Protein AF-A0A3N5X8S4-F1 (afdb_monomer)

pLDDT: mean 94.28, std 5.1, range [74.06, 98.31]

Radius of gyration: 17.22 Å; Cα contacts (8 Å, |Δi|>4): 55; chains: 1; bounding box: 35×20×42 Å

Solvent-accessible surface area (backbone atoms only — not comparable to full-atom values): 3858 Å² total; per-residue (Å²): 131,54,76,67,55,28,44,53,35,46,76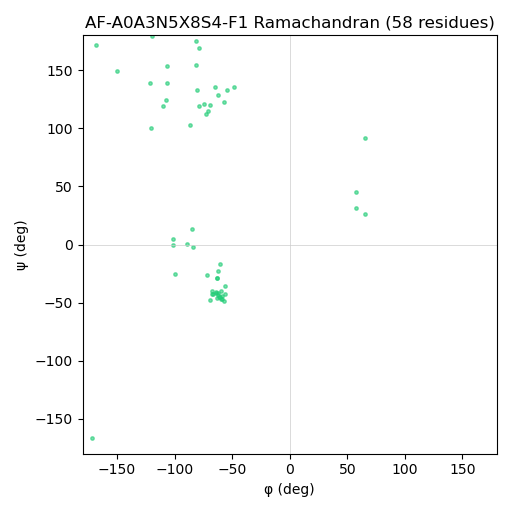,67,78,41,91,45,99,56,88,69,83,80,89,77,81,56,92,83,63,71,44,43,24,70,58,48,50,52,49,36,57,76,68,71,45,84,91,67,88,62,60,66,77,36,74,91,75,38,21,61

Sequence (60 aa):
MNSKERVQTALNHQQPDRIPLDVGSTAVSGIAASALHRLRGALGLDERIVRVHEPFQMLG

Mean predicted aligned error: 5.31 Å

Foldseek 3Di:
DDLVVQVVCVVVVHDGPDDRDDPDDDPPPADAQVVVQVVCVVVVHDRDRRDQPDPVRNGD

Secondary structure (DSSP, 8-state):
--HHHHHHHHHTT---SS--------TT-S-BHHHHHHHHHHTTPPP-PPP-SBTTTTB-

Structure (mmCIF, N/CA/C/O backbone):
data_AF-A0A3N5X8S4-F1
#
_entry.id   AF-A0A3N5X8S4-F1
#
loop_
_atom_site.group_PDB
_atom_site.id
_atom_site.type_symbol
_atom_site.label_atom_id
_atom_site.label_alt_id
_atom_site.label_comp_id
_atom_site.label_asym_id
_atom_site.label_entity_id
_atom_site.label_seq_id
_atom_site.pdbx_PDB_ins_code
_atom_site.Cartn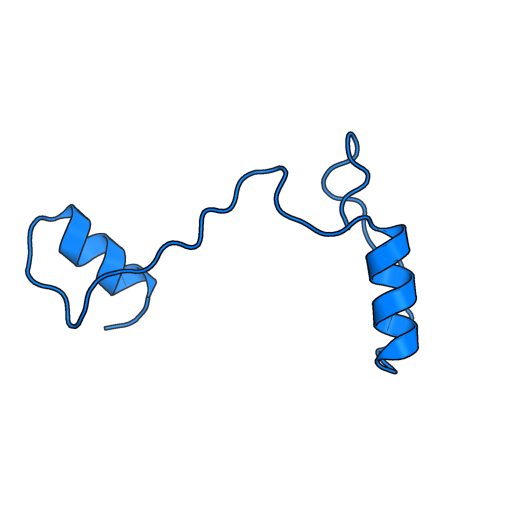_x
_atom_site.Cartn_y
_atom_site.Cartn_z
_atom_site.occupancy
_atom_site.B_iso_or_equiv
_atom_site.auth_seq_id
_atom_site.auth_comp_id
_atom_site.auth_asym_id
_atom_site.auth_atom_id
_atom_site.pdbx_PDB_model_num
ATOM 1 N N . MET A 1 1 ? -24.526 -2.336 8.109 1.00 85.81 1 MET A N 1
ATOM 2 C CA . MET A 1 1 ? -23.333 -1.587 8.540 1.00 85.81 1 MET A CA 1
ATOM 3 C C . MET A 1 1 ? -22.174 -1.895 7.595 1.00 85.81 1 MET A C 1
ATOM 5 O O . MET A 1 1 ? -21.780 -3.053 7.468 1.00 85.81 1 MET A O 1
ATOM 9 N N . ASN A 1 2 ? -21.656 -0.894 6.882 1.00 95.56 2 ASN A N 1
ATOM 10 C CA . ASN A 1 2 ? -20.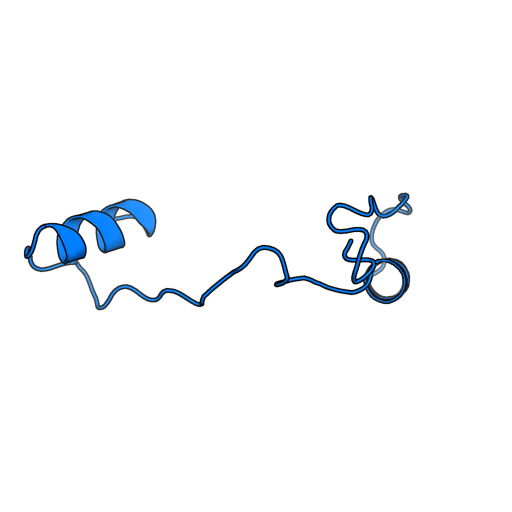443 -1.014 6.062 1.00 95.56 2 ASN A CA 1
ATOM 11 C C . ASN A 1 2 ? -19.164 -0.883 6.926 1.00 95.56 2 ASN A C 1
ATOM 13 O O . ASN A 1 2 ? -19.244 -0.642 8.130 1.00 95.56 2 ASN A O 1
ATOM 17 N N . SER A 1 3 ? -17.973 -1.074 6.340 1.00 93.38 3 SER A N 1
ATOM 18 C CA . SER A 1 3 ? -16.704 -1.019 7.093 1.00 93.38 3 SER A CA 1
ATOM 19 C C . SER A 1 3 ? -16.445 0.320 7.778 1.00 93.38 3 SER A C 1
ATOM 21 O O . SER A 1 3 ? -15.995 0.331 8.920 1.00 93.38 3 SER A O 1
ATOM 23 N N . LYS A 1 4 ? -16.771 1.435 7.118 1.00 93.50 4 LYS A N 1
ATOM 24 C CA . LYS A 1 4 ? -16.580 2.779 7.670 1.00 93.50 4 LYS A CA 1
ATOM 25 C C . LYS A 1 4 ? -17.539 3.044 8.830 1.00 93.50 4 LYS A C 1
ATOM 27 O O . LYS A 1 4 ? -17.101 3.483 9.888 1.00 93.50 4 LYS A O 1
ATOM 32 N N . GLU A 1 5 ? -18.819 2.729 8.645 1.00 97.12 5 GLU A N 1
ATOM 33 C CA . GLU A 1 5 ? -19.851 2.853 9.683 1.00 97.12 5 GLU A CA 1
ATOM 34 C C . GLU A 1 5 ? -19.471 2.053 10.931 1.00 97.12 5 GLU A C 1
ATOM 36 O O . GLU A 1 5 ? -19.556 2.573 12.034 1.00 97.12 5 GLU A O 1
ATOM 41 N N . ARG A 1 6 ? -18.960 0.827 10.759 1.00 96.81 6 ARG A N 1
ATOM 42 C CA . ARG A 1 6 ? -18.533 -0.036 11.869 1.00 96.81 6 ARG A CA 1
ATOM 43 C C . ARG A 1 6 ? -17.456 0.592 12.740 1.00 96.81 6 ARG A C 1
ATOM 45 O O . ARG A 1 6 ? -17.571 0.569 13.963 1.00 96.81 6 ARG A O 1
ATOM 52 N N . VAL A 1 7 ? -16.424 1.153 12.111 1.00 94.69 7 VAL A N 1
ATOM 53 C CA . VAL A 1 7 ? -15.348 1.853 12.826 1.00 94.69 7 VAL A CA 1
ATOM 54 C C . VAL A 1 7 ? -15.913 3.067 13.558 1.00 94.69 7 VAL A C 1
ATOM 56 O O . VAL A 1 7 ? -15.640 3.248 14.739 1.00 94.69 7 VAL A O 1
ATOM 59 N N . GLN A 1 8 ? -16.752 3.863 12.894 1.00 96.25 8 GLN A N 1
ATOM 60 C CA . GLN A 1 8 ? -17.362 5.046 13.502 1.00 96.25 8 GLN A CA 1
ATOM 61 C C . GLN A 1 8 ? -18.253 4.697 14.703 1.00 96.25 8 GLN A C 1
ATOM 63 O O . GLN A 1 8 ? -18.159 5.353 15.734 1.00 96.25 8 GLN A O 1
ATOM 68 N N . THR A 1 9 ? -19.076 3.650 14.614 1.00 98.00 9 THR A N 1
ATOM 69 C CA . THR A 1 9 ? -19.911 3.167 15.725 1.00 98.00 9 THR A CA 1
ATOM 70 C C . THR A 1 9 ? -19.060 2.767 16.932 1.00 98.00 9 THR A C 1
ATOM 72 O O . THR A 1 9 ? -19.338 3.214 18.043 1.00 98.00 9 THR A O 1
ATOM 75 N N . ALA A 1 10 ? -17.988 1.997 16.716 1.00 96.75 10 ALA A N 1
ATOM 76 C CA . ALA A 1 10 ? -17.085 1.590 17.792 1.00 96.75 10 ALA A CA 1
ATOM 77 C C . ALA A 1 10 ? -16.352 2.785 18.433 1.00 96.75 10 ALA A C 1
ATOM 79 O O . ALA A 1 10 ? -16.267 2.858 19.657 1.00 96.75 10 ALA A O 1
ATOM 80 N N . LEU A 1 11 ? -15.876 3.745 17.627 1.00 96.38 11 LEU A N 1
ATOM 81 C CA . LEU A 1 11 ? -15.240 4.981 18.115 1.00 96.38 11 LEU A CA 1
ATOM 82 C C . LEU A 1 11 ? -16.201 5.863 18.923 1.00 96.38 11 LEU A C 1
ATOM 84 O O . LEU A 1 11 ? -15.773 6.564 19.832 1.00 96.38 11 LEU A O 1
ATOM 88 N N . ASN A 1 12 ? -17.498 5.793 18.626 1.00 98.00 12 ASN A N 1
ATOM 89 C CA . ASN A 1 12 ? -18.551 6.461 19.389 1.00 98.00 12 ASN A CA 1
ATOM 90 C C . ASN A 1 12 ? -19.024 5.647 20.610 1.00 98.00 12 ASN A C 1
ATOM 92 O O . ASN A 1 12 ? -20.067 5.963 21.180 1.00 98.00 12 ASN A O 1
ATOM 96 N N . HIS A 1 13 ? -18.293 4.599 21.011 1.00 96.81 13 HIS A N 1
ATOM 97 C CA . HIS A 1 13 ? -18.618 3.724 22.146 1.00 96.81 13 HIS A CA 1
ATOM 98 C C . HIS A 1 13 ? -19.995 3.041 22.049 1.00 96.81 13 HIS A C 1
ATOM 100 O O . HIS A 1 13 ? -20.641 2.762 23.058 1.00 96.81 13 HIS A O 1
ATOM 106 N N . GLN A 1 14 ? -20.447 2.752 20.830 1.00 98.31 14 GLN A N 1
ATOM 107 C CA . GLN A 1 14 ? -21.679 2.012 20.556 1.00 98.31 14 GLN A CA 1
ATOM 108 C C . GLN A 1 14 ? -21.349 0.594 20.078 1.00 98.31 14 GLN A C 1
ATOM 110 O O . GLN A 1 14 ? -20.293 0.368 19.490 1.00 98.31 14 GLN A O 1
ATOM 115 N N . GLN A 1 15 ? -22.255 -0.365 20.299 1.00 97.69 15 GLN A N 1
ATOM 116 C CA . GLN A 1 15 ? -22.059 -1.759 19.886 1.00 97.69 15 GLN A CA 1
ATOM 117 C C . GLN A 1 15 ? -22.152 -1.895 18.348 1.00 97.69 15 GLN A C 1
ATOM 119 O O . GLN A 1 15 ? -23.231 -1.678 17.791 1.00 97.69 15 GLN A O 1
ATOM 124 N N . PRO A 1 16 ? -21.067 -2.265 17.641 1.00 97.94 16 PRO A N 1
ATOM 125 C CA . PRO A 1 16 ? -21.114 -2.516 16.203 1.00 97.94 16 PRO A CA 1
ATOM 126 C C . PRO A 1 16 ? -21.693 -3.905 15.870 1.00 97.94 16 PRO A C 1
ATOM 128 O O . PRO A 1 16 ? -21.815 -4.769 16.738 1.00 97.94 16 PRO A O 1
ATOM 131 N N . ASP A 1 17 ? -21.984 -4.152 14.586 1.00 97.75 17 ASP A N 1
ATOM 132 C CA . ASP A 1 17 ? -22.436 -5.460 14.071 1.00 97.75 17 ASP A CA 1
ATOM 133 C C . ASP A 1 17 ? -21.396 -6.587 14.263 1.00 97.75 17 ASP A C 1
ATOM 135 O O . ASP A 1 17 ? -21.753 -7.764 14.26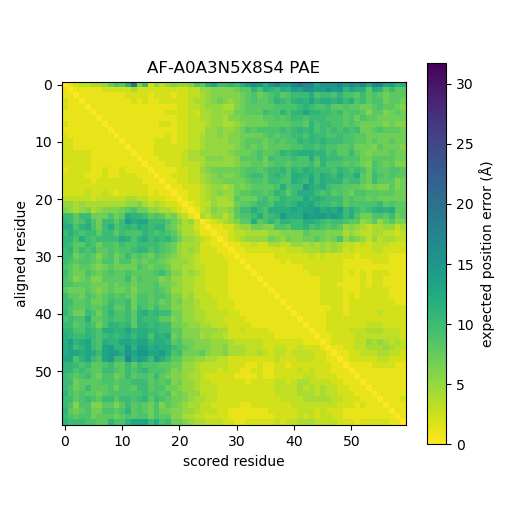4 1.00 97.75 17 ASP A O 1
ATOM 139 N N . ARG A 1 18 ? -20.111 -6.231 14.407 1.00 96.88 18 ARG A N 1
ATOM 140 C CA . ARG A 1 18 ? -18.971 -7.096 14.768 1.00 96.88 18 ARG A CA 1
ATOM 141 C C . ARG A 1 18 ? -17.746 -6.248 15.114 1.00 96.88 18 ARG A C 1
ATOM 143 O O . ARG A 1 18 ? -17.736 -5.044 14.867 1.00 96.88 18 ARG A O 1
ATOM 150 N N . ILE A 1 19 ? -16.691 -6.886 15.625 1.00 95.56 19 ILE A N 1
ATOM 151 C CA . ILE A 1 19 ? -15.417 -6.220 15.932 1.00 95.56 19 ILE A CA 1
ATOM 152 C C . ILE A 1 19 ? -14.871 -5.541 14.657 1.00 95.56 19 ILE A C 1
ATOM 154 O O . ILE A 1 19 ? -14.714 -6.221 13.636 1.00 95.56 19 ILE A O 1
ATOM 158 N N . PRO A 1 20 ? -14.614 -4.217 14.665 1.00 94.50 20 PRO A N 1
ATOM 159 C CA . PRO A 1 20 ? -13.958 -3.550 13.547 1.00 94.50 20 PRO A CA 1
ATOM 160 C C . PRO A 1 20 ? -12.525 -4.070 13.388 1.00 94.50 20 PRO A C 1
ATOM 162 O O . PRO A 1 20 ? -11.792 -4.197 14.364 1.00 94.50 20 PRO A O 1
ATOM 165 N N . LEU A 1 21 ? -12.135 -4.350 12.144 1.00 89.12 21 LEU A N 1
ATOM 166 C CA . LEU A 1 21 ? -10.777 -4.739 11.780 1.00 89.12 21 LEU A CA 1
ATOM 167 C C . LEU A 1 21 ? -10.134 -3.598 10.995 1.00 89.12 21 LEU A C 1
ATOM 169 O O . LEU A 1 21 ? -10.621 -3.241 9.922 1.00 89.12 21 LEU A O 1
ATOM 173 N N . ASP A 1 22 ? -9.042 -3.067 11.531 1.00 84.06 22 ASP A N 1
ATOM 174 C CA . ASP A 1 22 ? -8.114 -2.203 10.813 1.00 84.06 22 ASP A CA 1
ATOM 175 C C . ASP A 1 22 ? -6.834 -3.001 10.553 1.00 84.06 22 ASP A C 1
ATOM 177 O O . ASP A 1 22 ? -6.246 -3.565 11.474 1.00 84.06 22 ASP A O 1
ATOM 181 N N . VAL A 1 23 ? -6.436 -3.089 9.286 1.00 80.44 23 VAL A N 1
ATOM 182 C CA . VAL A 1 23 ? -5.207 -3.782 8.877 1.00 80.44 23 VAL A CA 1
ATOM 183 C C . VAL A 1 23 ? -3.969 -2.892 8.992 1.00 80.44 23 VAL A C 1
ATOM 185 O O . VAL A 1 23 ? -2.873 -3.377 8.740 1.00 80.44 23 VAL A O 1
ATOM 188 N N . GLY A 1 24 ? -4.130 -1.626 9.395 1.00 74.06 24 GLY A N 1
ATOM 189 C CA . GLY A 1 24 ? -3.038 -0.691 9.626 1.00 74.06 24 GLY A CA 1
ATOM 190 C C . GLY A 1 24 ? -2.302 -0.365 8.331 1.00 74.06 24 GLY A C 1
ATOM 191 O O . GLY A 1 24 ? -1.349 -1.039 7.953 1.00 74.06 24 GLY A O 1
ATOM 192 N N . SER A 1 25 ? -2.722 0.696 7.644 1.00 83.31 25 SER A N 1
ATOM 193 C CA . SER A 1 25 ? -1.959 1.250 6.524 1.00 83.31 25 SER A CA 1
ATOM 194 C C . SER A 1 25 ? -1.301 2.553 6.946 1.00 83.31 25 SER A C 1
ATOM 196 O O . SER A 1 25 ? -1.914 3.395 7.597 1.00 83.31 25 SER A O 1
ATOM 198 N N . THR A 1 26 ? -0.060 2.743 6.530 1.00 83.06 26 THR A N 1
ATOM 199 C CA . THR A 1 26 ? 0.655 4.017 6.644 1.00 83.06 26 THR A CA 1
ATOM 200 C C . THR A 1 26 ? 1.032 4.504 5.248 1.00 83.06 26 THR A C 1
ATOM 202 O O . THR A 1 26 ? 0.756 3.824 4.259 1.00 83.06 26 THR A O 1
ATOM 205 N N . ALA A 1 27 ? 1.691 5.659 5.151 1.00 82.69 27 ALA A N 1
ATOM 206 C CA . ALA A 1 27 ? 2.233 6.141 3.879 1.00 82.69 27 ALA A CA 1
ATOM 207 C C . ALA A 1 27 ? 3.274 5.184 3.259 1.00 82.69 27 ALA A C 1
ATOM 209 O O . ALA A 1 27 ? 3.546 5.283 2.070 1.00 82.69 27 ALA A O 1
ATOM 210 N N . VAL A 1 28 ? 3.822 4.254 4.051 1.00 87.69 28 VAL A N 1
ATOM 211 C CA . VAL A 1 28 ? 4.840 3.278 3.629 1.00 87.69 28 VAL A CA 1
ATOM 212 C C . VAL A 1 28 ? 4.267 1.881 3.356 1.00 87.69 28 VAL A C 1
ATOM 214 O O . VAL A 1 28 ? 5.003 0.925 3.113 1.00 87.69 28 VAL A O 1
ATOM 217 N N . SER A 1 29 ? 2.942 1.731 3.421 1.00 90.69 29 SER A N 1
ATOM 218 C CA . SER A 1 29 ? 2.256 0.471 3.139 1.00 90.69 29 SER A CA 1
ATOM 219 C C . SER A 1 29 ? 1.988 0.355 1.639 1.00 90.69 29 SER A C 1
ATOM 221 O O . SER A 1 29 ? 1.057 0.960 1.116 1.00 90.69 29 SER A O 1
ATOM 223 N N . GLY A 1 30 ? 2.792 -0.446 0.941 1.00 91.94 30 GLY A N 1
ATOM 224 C CA . GLY A 1 30 ? 2.650 -0.656 -0.496 1.00 91.94 30 GLY A CA 1
ATOM 225 C C . GLY A 1 30 ? 3.549 -1.767 -1.025 1.00 91.94 30 GLY A C 1
ATOM 226 O O . GLY A 1 30 ? 4.113 -2.558 -0.269 1.00 91.94 30 GLY A O 1
ATOM 227 N N . ILE A 1 31 ? 3.681 -1.823 -2.346 1.00 95.69 31 ILE A N 1
ATOM 228 C CA . ILE A 1 31 ? 4.559 -2.751 -3.059 1.00 95.69 31 ILE A CA 1
ATOM 229 C C . ILE A 1 31 ? 5.551 -1.940 -3.892 1.00 95.69 31 ILE A C 1
ATOM 231 O O . ILE A 1 31 ? 5.179 -0.945 -4.511 1.00 95.69 31 ILE A O 1
ATOM 235 N N . ALA A 1 32 ? 6.817 -2.359 -3.923 1.00 97.12 32 ALA A N 1
ATOM 236 C CA . ALA A 1 32 ? 7.816 -1.714 -4.770 1.00 97.12 32 ALA A CA 1
ATOM 237 C C . ALA A 1 32 ? 7.327 -1.676 -6.228 1.00 97.12 32 ALA A C 1
ATOM 239 O O . ALA A 1 32 ? 6.877 -2.693 -6.761 1.00 97.12 32 ALA A O 1
ATOM 240 N N . ALA A 1 33 ? 7.435 -0.525 -6.891 1.00 97.25 33 ALA A N 1
ATOM 241 C CA . ALA A 1 33 ? 6.873 -0.292 -8.219 1.00 97.25 33 ALA A CA 1
ATOM 242 C C . ALA A 1 33 ? 7.372 -1.309 -9.261 1.00 97.25 33 ALA A C 1
ATOM 244 O O . ALA A 1 33 ? 6.610 -1.764 -10.115 1.00 97.25 33 ALA A O 1
ATOM 245 N N . SER A 1 34 ? 8.634 -1.735 -9.146 1.00 97.06 34 SER A N 1
ATOM 246 C CA . SER A 1 34 ? 9.231 -2.782 -9.982 1.00 97.06 34 SER A CA 1
ATOM 247 C C . SER A 1 34 ? 8.607 -4.162 -9.741 1.00 97.06 34 SER A C 1
ATOM 249 O O . SER A 1 34 ? 8.319 -4.890 -10.693 1.00 97.06 34 SER A O 1
ATOM 251 N N . ALA A 1 35 ? 8.356 -4.522 -8.481 1.00 97.50 35 ALA A N 1
ATOM 252 C CA . ALA A 1 35 ? 7.692 -5.769 -8.118 1.00 97.50 35 ALA A CA 1
ATOM 253 C C . ALA A 1 35 ? 6.227 -5.763 -8.574 1.00 97.50 35 ALA A C 1
ATOM 255 O O . ALA A 1 35 ? 5.769 -6.743 -9.160 1.00 97.50 35 ALA A O 1
ATOM 256 N N . LEU A 1 36 ? 5.522 -4.641 -8.395 1.00 97.06 36 LEU A N 1
ATOM 257 C CA . LEU A 1 36 ? 4.155 -4.468 -8.881 1.00 97.06 36 LEU A CA 1
ATOM 258 C C . LEU A 1 36 ? 4.081 -4.607 -10.404 1.00 97.06 36 LEU A C 1
ATOM 260 O O . LEU A 1 36 ? 3.218 -5.325 -10.901 1.00 97.06 36 LEU A O 1
ATOM 264 N N . HIS A 1 37 ? 5.000 -3.988 -11.148 1.00 97.44 37 HIS A N 1
ATOM 265 C CA . HIS A 1 37 ? 5.061 -4.120 -12.605 1.00 97.44 37 HIS A CA 1
ATOM 266 C C . HIS A 1 37 ? 5.192 -5.590 -13.043 1.00 97.44 37 HIS A C 1
ATOM 268 O O . HIS A 1 37 ? 4.402 -6.067 -13.858 1.00 97.44 37 HIS A O 1
ATOM 274 N N . ARG A 1 38 ? 6.123 -6.343 -12.440 1.00 97.25 38 ARG A N 1
ATOM 275 C CA . ARG A 1 38 ? 6.320 -7.773 -12.743 1.00 97.25 38 ARG A CA 1
ATOM 276 C C . ARG A 1 38 ? 5.110 -8.623 -12.363 1.00 97.25 38 ARG A C 1
ATOM 278 O O . ARG A 1 38 ? 4.727 -9.509 -13.124 1.00 97.25 38 ARG A O 1
ATOM 285 N N . LEU A 1 39 ? 4.499 -8.345 -11.211 1.00 97.38 39 LEU A N 1
ATOM 286 C CA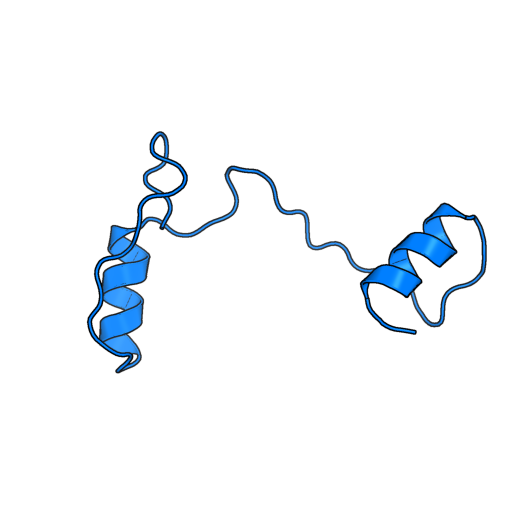 . LEU A 1 39 ? 3.311 -9.057 -10.744 1.00 97.38 39 LEU A CA 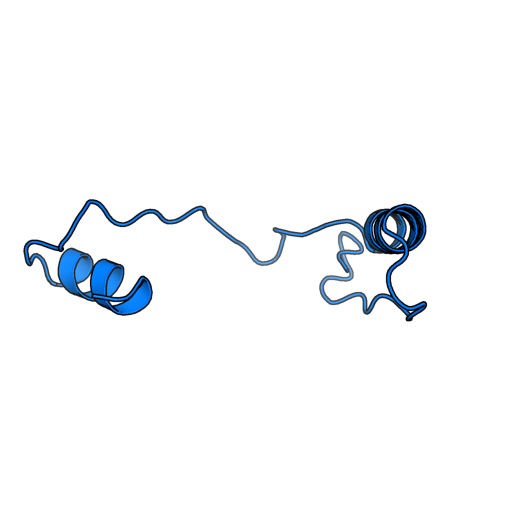1
ATOM 287 C C . LEU A 1 39 ? 2.135 -8.864 -11.705 1.00 97.38 39 LEU A C 1
ATOM 289 O O . LEU A 1 39 ? 1.444 -9.826 -12.022 1.00 97.38 39 LEU A O 1
ATOM 293 N N . ARG A 1 40 ? 1.929 -7.645 -12.216 1.00 97.25 40 ARG A N 1
ATOM 294 C CA . ARG A 1 40 ? 0.887 -7.374 -13.215 1.00 97.25 40 ARG A CA 1
ATOM 295 C C . ARG A 1 40 ? 1.078 -8.208 -14.480 1.00 97.25 40 ARG A C 1
ATOM 297 O O . ARG A 1 40 ? 0.105 -8.794 -14.945 1.00 97.25 40 ARG A O 1
ATOM 304 N N . GLY A 1 41 ? 2.313 -8.301 -14.979 1.00 97.25 41 GLY A N 1
ATOM 305 C CA . GLY A 1 41 ? 2.646 -9.149 -16.126 1.00 97.25 41 GLY A CA 1
ATOM 306 C C . GLY A 1 41 ? 2.381 -10.631 -15.852 1.00 97.25 41 GLY A C 1
ATOM 307 O O . GLY A 1 41 ? 1.740 -11.299 -16.656 1.00 97.25 41 GLY A O 1
ATOM 308 N N . ALA A 1 42 ? 2.787 -11.133 -14.681 1.00 98.06 42 ALA A N 1
ATOM 309 C CA . ALA A 1 42 ? 2.529 -12.517 -14.272 1.00 98.06 42 ALA A CA 1
ATOM 310 C C . ALA A 1 42 ? 1.031 -12.846 -14.120 1.00 98.06 42 ALA A C 1
ATOM 312 O O . ALA A 1 42 ? 0.633 -13.990 -14.316 1.00 98.06 42 ALA A O 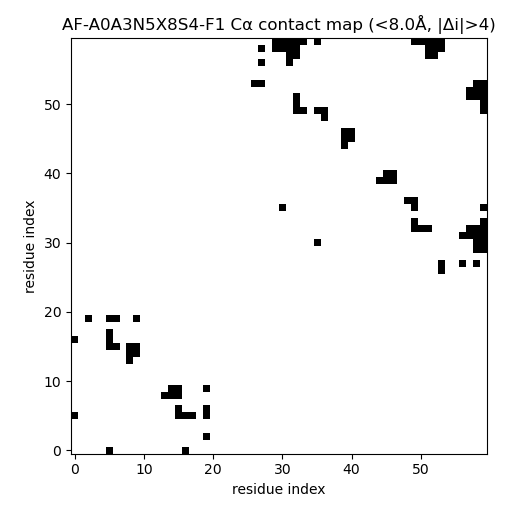1
ATOM 313 N N . LEU A 1 43 ? 0.204 -11.853 -13.785 1.00 98.19 43 LEU A N 1
ATOM 314 C CA . LEU A 1 43 ? -1.250 -11.988 -13.666 1.00 98.19 43 LEU A CA 1
ATOM 315 C C . LEU A 1 43 ? -2.005 -11.728 -14.983 1.00 98.19 43 LEU 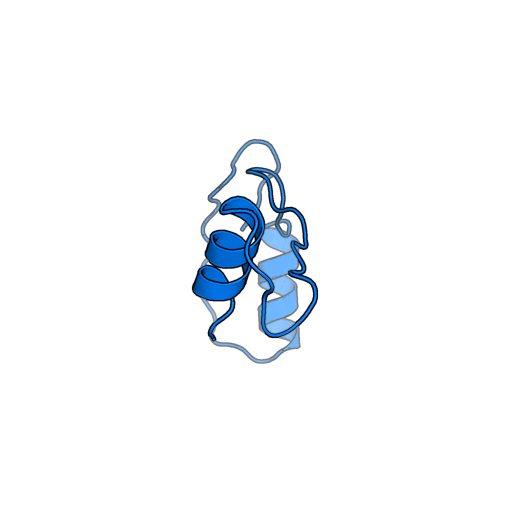A C 1
ATOM 317 O O . LEU A 1 43 ? -3.232 -11.787 -14.983 1.00 98.19 43 LEU A O 1
ATOM 321 N N . GLY A 1 44 ? -1.312 -11.417 -16.087 1.00 97.94 44 GLY A N 1
ATOM 322 C CA . GLY A 1 44 ? -1.946 -11.120 -17.378 1.00 97.94 44 GLY A CA 1
ATOM 323 C C . GLY A 1 44 ? -2.798 -9.845 -17.377 1.00 97.94 44 GLY A C 1
ATOM 324 O O . GLY A 1 44 ? -3.760 -9.749 -18.134 1.00 97.94 44 GLY A O 1
ATOM 325 N N . LEU A 1 45 ? -2.486 -8.882 -16.504 1.00 97.44 45 LEU A N 1
ATOM 326 C CA . LEU A 1 45 ? -3.181 -7.594 -16.448 1.00 97.44 45 LEU A CA 1
ATOM 327 C C . LEU A 1 45 ? -2.646 -6.640 -17.521 1.00 97.44 45 LEU A C 1
ATOM 329 O O . LEU A 1 45 ? -1.468 -6.711 -17.866 1.00 97.44 45 LEU A O 1
ATOM 333 N N . ASP A 1 46 ? -3.475 -5.681 -17.948 1.00 96.50 46 ASP A N 1
ATOM 334 C CA . ASP A 1 46 ? -3.094 -4.674 -18.948 1.00 96.50 46 ASP A CA 1
ATOM 335 C C . ASP A 1 46 ? -1.745 -4.018 -18.649 1.00 96.50 46 ASP A C 1
ATOM 337 O O . ASP A 1 46 ? -1.459 -3.596 -17.515 1.00 96.50 46 ASP A O 1
ATOM 341 N N . GLU A 1 47 ? -0.926 -3.877 -19.683 1.00 94.38 47 GLU A N 1
ATOM 342 C CA . GLU A 1 47 ? 0.356 -3.213 -19.555 1.00 94.38 47 GLU A CA 1
ATOM 343 C C . GLU A 1 47 ? 0.145 -1.717 -19.307 1.00 94.38 47 GLU A C 1
ATOM 345 O O . GLU A 1 47 ? -0.479 -0.999 -20.088 1.00 94.38 47 GLU A O 1
ATOM 350 N N . ARG A 1 48 ? 0.646 -1.241 -18.167 1.00 94.81 48 ARG A N 1
ATOM 351 C CA . ARG A 1 48 ? 0.617 0.175 -17.806 1.00 94.81 48 ARG A CA 1
ATOM 352 C C . ARG A 1 48 ? 1.801 0.530 -16.931 1.00 94.81 48 ARG A C 1
ATOM 354 O O . ARG A 1 48 ? 2.267 -0.288 -16.132 1.00 94.81 48 ARG A O 1
ATOM 361 N N . ILE A 1 49 ? 2.234 1.778 -17.056 1.00 95.69 49 ILE A N 1
ATOM 362 C CA . ILE A 1 49 ? 3.270 2.356 -16.206 1.00 95.69 49 ILE A CA 1
ATOM 363 C C . ILE A 1 49 ? 2.767 2.353 -14.760 1.00 95.69 49 ILE A C 1
ATOM 365 O O . ILE A 1 49 ? 1.661 2.816 -14.470 1.00 95.69 49 ILE A O 1
ATOM 369 N N . VAL A 1 50 ? 3.583 1.821 -13.852 1.00 96.69 50 VAL A N 1
ATOM 370 C CA . VAL A 1 50 ? 3.324 1.901 -12.415 1.00 96.69 50 VAL A CA 1
ATOM 371 C C . VAL A 1 50 ? 3.733 3.291 -11.939 1.00 96.69 50 VAL A C 1
ATOM 373 O O . VAL A 1 50 ? 4.891 3.684 -12.074 1.00 96.69 50 VAL A O 1
ATOM 376 N N . ARG A 1 51 ? 2.775 4.053 -11.407 1.00 96.44 51 ARG A N 1
ATOM 377 C CA . ARG A 1 51 ? 3.040 5.373 -10.837 1.00 96.44 51 ARG A CA 1
ATOM 378 C C . ARG A 1 51 ? 3.737 5.196 -9.496 1.00 96.44 51 ARG A C 1
ATOM 380 O O . ARG A 1 51 ? 3.146 4.645 -8.584 1.00 96.44 51 ARG A O 1
ATOM 387 N N . VAL A 1 52 ? 4.935 5.744 -9.348 1.00 96.81 52 VAL A N 1
ATOM 388 C CA . VAL A 1 52 ? 5.565 5.847 -8.029 1.00 96.81 52 VAL A CA 1
ATOM 389 C C . VAL A 1 52 ? 4.841 6.932 -7.233 1.00 96.81 52 VAL A C 1
ATOM 391 O O . VAL A 1 52 ? 4.877 8.103 -7.620 1.00 96.81 52 VAL A O 1
ATOM 394 N N . HIS A 1 53 ? 4.132 6.551 -6.171 1.00 94.31 53 HIS A N 1
ATOM 395 C CA . HIS A 1 53 ? 3.407 7.495 -5.312 1.00 94.31 53 HIS A CA 1
ATOM 396 C C . HIS A 1 53 ? 4.174 7.825 -4.025 1.00 94.31 53 HIS A C 1
ATOM 398 O O . HIS A 1 53 ? 3.999 8.918 -3.492 1.00 94.31 53 HIS A O 1
ATOM 404 N N . GLU A 1 54 ? 5.052 6.923 -3.578 1.00 95.56 54 GLU A N 1
ATOM 405 C CA . GLU A 1 54 ? 5.994 7.139 -2.476 1.00 95.56 54 GLU A CA 1
ATOM 406 C C . GLU A 1 54 ? 7.428 6.949 -3.020 1.00 95.56 54 GLU A C 1
ATOM 408 O O . GLU A 1 54 ? 7.858 5.815 -3.260 1.00 95.56 54 GLU A O 1
ATOM 413 N N . PRO A 1 55 ? 8.155 8.041 -3.327 1.00 94.69 55 PRO A N 1
ATOM 414 C CA . PRO A 1 55 ? 9.462 7.960 -3.980 1.00 94.69 55 PRO A CA 1
ATOM 415 C C . PRO A 1 55 ? 10.593 7.438 -3.096 1.00 94.69 55 PRO A C 1
ATOM 417 O O . PRO A 1 55 ? 11.562 6.910 -3.637 1.00 94.69 55 PRO A O 1
ATOM 420 N N . PHE A 1 56 ? 10.515 7.583 -1.770 1.00 94.75 56 PHE A N 1
ATOM 421 C CA . PHE A 1 56 ? 11.626 7.211 -0.893 1.00 94.75 56 PHE A CA 1
ATOM 422 C C . PHE A 1 56 ? 11.864 5.695 -0.888 1.00 94.75 56 PHE A C 1
ATOM 424 O O . PHE A 1 56 ? 13.001 5.232 -0.947 1.00 94.75 56 PHE A O 1
ATOM 431 N N . GLN A 1 57 ? 10.788 4.914 -0.886 1.00 95.38 57 GLN A N 1
ATOM 432 C CA . GLN A 1 57 ? 10.798 3.454 -0.936 1.00 95.38 57 GLN A CA 1
ATOM 433 C C . GLN A 1 57 ? 10.479 2.902 -2.330 1.00 95.38 57 GLN A C 1
ATOM 435 O O . GLN A 1 57 ? 10.458 1.683 -2.519 1.00 95.38 57 GLN A O 1
ATOM 440 N N . MET A 1 58 ? 10.230 3.781 -3.307 1.00 96.94 58 MET A N 1
ATOM 441 C CA . MET A 1 58 ? 9.819 3.429 -4.666 1.00 96.94 58 MET A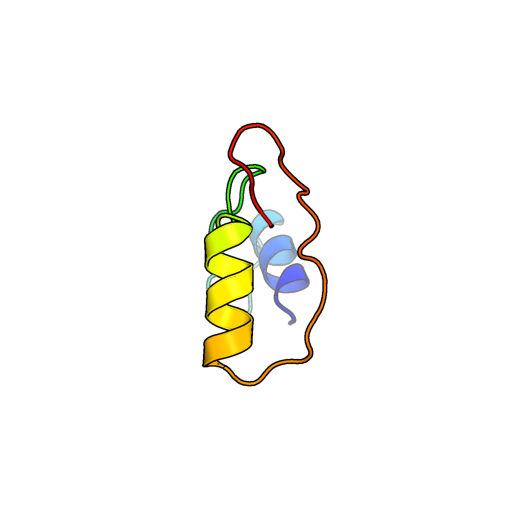 CA 1
ATOM 442 C C . MET A 1 58 ? 8.529 2.595 -4.697 1.00 96.94 58 MET A C 1
ATOM 444 O O . MET A 1 58 ? 8.454 1.598 -5.419 1.00 96.94 58 MET A O 1
ATOM 448 N N . LEU A 1 59 ? 7.512 2.979 -3.919 1.00 96.88 59 LEU A N 1
ATOM 449 C CA . LEU A 1 59 ? 6.223 2.279 -3.889 1.00 96.88 59 LEU A CA 1
ATOM 450 C C . LEU A 1 59 ? 5.334 2.696 -5.061 1.00 96.88 59 LEU A C 1
ATOM 452 O O . LEU A 1 59 ? 5.197 3.884 -5.374 1.00 96.88 59 LEU A O 1
ATOM 456 N N . GLY A 1 60 ? 4.758 1.683 -5.710 1.00 92.31 60 GLY A N 1
ATOM 457 C CA . GLY A 1 60 ? 3.829 1.794 -6.834 1.00 92.31 60 GLY A CA 1
ATOM 458 C C . GLY A 1 60 ? 2.374 1.839 -6.406 1.00 92.31 60 GLY A C 1
ATOM 459 O O . GLY A 1 60 ? 2.045 1.204 -5.383 1.00 92.31 60 GLY A O 1
#